Protein AF-A0A1Q6U0U3-F1 (afdb_monomer)

Secondary structure (DSSP, 8-state):
--EEETTT-HHHHHHHHHHHHHSS---SS---HHHH--EEETTS-EEEEPPPEEETTEEEEEEEEESSTTSS---BTTTEEEEEEEEE--SS--EEEETTEEEE---SSEEEETTTTS--TTSS----SSS-TTTTTHHHHHHHTTS---TTS--

Foldseek 3Di:
DDKDWCVRPVVQLVLVVVVVVPQPQDDPAPQDCPPFTWIQHPQQKIKGKGDWDDDPFFTKTKIKIFQCHSDDDGDQLPRIWMKMQTPHHGPDWDWDDDPLATETDGHDGDIGTRQYPHDLPPAQQDPDSVVNRRSSNSNVVCVVVVVDDDPNHPD

Radius of gyration: 15.33 Å; Cα contacts (8 Å, |Δi|>4): 326; chains: 1; bounding box: 37×33×36 Å

Mean predicted aligned error: 5.73 Å

Solvent-accessible surface area (backbone atoms only — not comparable to full-atom values): 8618 Å² total; per-residue (Å²): 136,66,61,51,48,26,85,83,31,69,70,56,32,52,50,52,51,50,48,57,74,69,42,83,66,75,64,87,38,84,76,42,53,94,81,56,27,41,32,43,37,77,90,46,27,34,37,38,45,44,75,73,47,76,54,100,63,34,31,35,31,27,37,38,36,26,70,59,32,92,54,79,88,74,42,70,40,79,31,35,35,37,30,35,40,31,72,37,37,36,96,58,86,49,81,45,80,53,73,61,28,36,41,25,66,51,72,53,60,46,79,41,38,8,29,32,76,56,88,56,95,74,39,27,70,63,88,53,66,88,73,37,76,36,27,35,26,19,32,27,47,31,56,75,54,72,72,44,91,56,90,73,45,82,118

Sequence (155 aa):
MKGISSTDDTVLHENCIDYINKTEFRTSSEVNVNRNGCFLLASGEIVMPNKVVSIDEYYLTSLMVDVNGFKKPNKQGKDIHSFFIVMRPASKSVFLVALDGQIKDFYKAGIFPSGYGLNLAKSCNSADPINGKNMVLCTAKLMQDGWEFKDDYPW

Structure (mmCIF, N/CA/C/O backbone):
data_AF-A0A1Q6U0U3-F1
#
_entry.id   AF-A0A1Q6U0U3-F1
#
loop_
_atom_site.group_PDB
_atom_site.id
_atom_site.type_symbol
_atom_site.label_atom_id
_atom_site.label_alt_id
_atom_site.label_comp_id
_atom_site.label_asym_id
_atom_site.label_entity_id
_atom_site.label_seq_id
_atom_site.pdbx_PDB_ins_code
_atom_site.Cartn_x
_atom_site.Cartn_y
_atom_site.Cartn_z
_atom_site.occupancy
_atom_site.B_iso_or_equiv
_atom_site.auth_seq_id
_atom_site.auth_comp_id
_atom_site.auth_asym_id
_atom_site.auth_atom_id
_atom_site.pdbx_PDB_model_num
ATOM 1 N N . MET A 1 1 ? -16.493 -3.447 -7.451 1.00 51.38 1 MET A N 1
ATOM 2 C CA . MET A 1 1 ? -16.215 -2.957 -6.084 1.00 51.38 1 MET A CA 1
ATOM 3 C C . MET A 1 1 ? -17.416 -2.145 -5.633 1.00 51.38 1 MET A C 1
ATOM 5 O O . MET A 1 1 ? -17.831 -1.279 -6.389 1.00 51.38 1 MET A O 1
ATOM 9 N N . LYS A 1 2 ? -18.015 -2.459 -4.479 1.00 76.50 2 LYS A N 1
ATOM 10 C CA . LYS A 1 2 ? -18.988 -1.569 -3.827 1.00 76.50 2 LYS A CA 1
ATOM 11 C C . LYS A 1 2 ? -18.217 -0.739 -2.799 1.00 76.50 2 LYS A C 1
ATOM 13 O O . LYS A 1 2 ? -17.486 -1.318 -1.998 1.00 76.50 2 LYS A O 1
ATOM 18 N N . GLY A 1 3 ? -18.349 0.576 -2.856 1.00 82.25 3 GLY A N 1
ATOM 19 C CA . GLY A 1 3 ? -17.680 1.514 -1.961 1.00 82.25 3 GLY A CA 1
ATOM 20 C C . GLY A 1 3 ? -18.194 2.930 -2.195 1.00 82.25 3 GLY A C 1
ATOM 21 O O . GLY A 1 3 ? -18.911 3.163 -3.169 1.00 82.25 3 GLY A O 1
ATOM 22 N N . ILE A 1 4 ? -17.845 3.842 -1.295 1.00 92.00 4 ILE A N 1
ATOM 23 C CA . ILE A 1 4 ? -18.202 5.265 -1.364 1.00 92.00 4 ILE A CA 1
ATOM 24 C C . ILE A 1 4 ? -16.909 6.055 -1.577 1.00 92.00 4 ILE A C 1
ATOM 26 O O . ILE A 1 4 ? -15.877 5.708 -0.997 1.00 92.00 4 ILE A O 1
ATOM 30 N N . SER A 1 5 ? -16.951 7.082 -2.427 1.00 93.06 5 SER A N 1
ATOM 31 C CA . SER A 1 5 ? -15.837 8.014 -2.614 1.00 93.06 5 SER A CA 1
ATOM 32 C C . SER A 1 5 ? -16.058 9.279 -1.796 1.00 93.06 5 SER A C 1
ATOM 34 O O . SER A 1 5 ? -17.163 9.813 -1.763 1.00 93.06 5 SER A O 1
ATOM 36 N N . SER A 1 6 ? -14.998 9.806 -1.186 1.00 92.69 6 SER A N 1
ATOM 37 C CA . SER A 1 6 ? -15.055 11.093 -0.486 1.00 92.69 6 SER A CA 1
ATOM 38 C C . SER A 1 6 ? -15.284 12.293 -1.403 1.00 92.69 6 SER A C 1
ATOM 40 O O . SER A 1 6 ? -15.450 13.401 -0.909 1.00 92.69 6 SER A O 1
ATOM 42 N N . THR A 1 7 ? -15.199 12.134 -2.727 1.00 89.62 7 THR A N 1
ATOM 43 C CA . THR A 1 7 ? -15.562 13.218 -3.657 1.00 89.62 7 THR A CA 1
ATOM 44 C C . THR A 1 7 ? -17.069 13.437 -3.709 1.00 89.62 7 THR A C 1
ATOM 46 O O . THR A 1 7 ? -17.507 14.537 -4.032 1.00 89.62 7 THR A O 1
ATOM 49 N N . ASP A 1 8 ? -17.838 12.403 -3.361 1.00 91.12 8 ASP A N 1
ATOM 50 C CA . ASP A 1 8 ? -19.295 12.372 -3.487 1.00 91.12 8 ASP A CA 1
ATOM 51 C C . ASP A 1 8 ? -19.993 12.365 -2.112 1.00 91.12 8 ASP A C 1
ATOM 53 O O . ASP A 1 8 ? -21.218 12.445 -2.041 1.00 91.12 8 ASP A O 1
ATOM 57 N N . ASP A 1 9 ? -19.226 12.271 -1.017 1.00 94.69 9 ASP A N 1
ATOM 58 C CA . ASP A 1 9 ? -19.724 12.179 0.358 1.00 94.69 9 ASP A CA 1
ATOM 59 C C . ASP A 1 9 ? -18.868 13.023 1.319 1.00 94.69 9 ASP A C 1
ATOM 61 O O . ASP A 1 9 ? -17.711 12.702 1.614 1.00 94.69 9 ASP A O 1
ATOM 65 N N . THR A 1 10 ? -19.456 14.111 1.824 1.00 93.88 10 THR A N 1
ATOM 66 C CA . THR A 1 10 ? -18.788 15.064 2.724 1.00 93.88 10 THR A CA 1
ATOM 67 C C . THR A 1 10 ? -18.432 14.451 4.078 1.00 93.88 10 THR A C 1
ATOM 69 O O . THR A 1 10 ? -17.391 14.780 4.641 1.00 93.88 10 THR A O 1
ATOM 72 N N . VAL A 1 11 ? -19.249 13.532 4.601 1.00 95.00 11 VAL A N 1
ATOM 73 C CA . VAL A 1 11 ? -18.983 12.891 5.899 1.00 95.00 11 VAL A CA 1
ATOM 74 C C . VAL A 1 11 ? -17.765 11.979 5.779 1.00 95.00 11 VAL A C 1
ATOM 76 O O . VAL A 1 11 ? -16.866 12.009 6.619 1.00 95.00 11 VAL A O 1
ATOM 79 N N . LEU A 1 12 ? -17.691 11.191 4.704 1.00 95.12 12 LEU A N 1
ATOM 80 C CA . LEU A 1 12 ? -16.516 10.376 4.415 1.00 95.12 12 LEU A CA 1
ATOM 81 C C . LEU A 1 12 ? -15.272 11.245 4.183 1.00 95.12 12 LEU A C 1
ATOM 83 O O . LEU A 1 12 ? -14.190 10.904 4.660 1.00 95.12 12 LEU A O 1
ATOM 87 N N . HIS A 1 13 ? -15.421 12.367 3.482 1.00 93.44 13 HIS A N 1
ATOM 88 C CA . HIS A 1 13 ? -14.340 13.322 3.259 1.00 93.44 13 HIS A CA 1
ATOM 89 C C . HIS A 1 13 ? -13.730 13.839 4.566 1.00 93.44 13 HIS A C 1
ATOM 91 O O . HIS A 1 13 ? -12.516 13.734 4.760 1.00 93.44 13 HIS A O 1
ATOM 97 N N . GLU A 1 14 ? -14.564 14.328 5.484 1.00 92.88 14 GLU A N 1
ATOM 98 C CA . GLU A 1 14 ? -14.132 14.808 6.799 1.00 92.88 14 GLU A C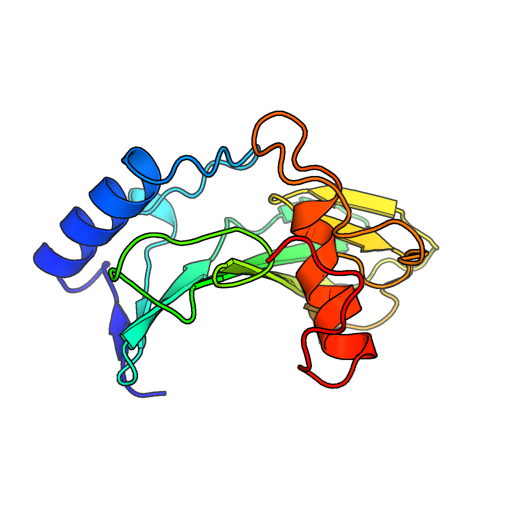A 1
ATOM 99 C C . GLU A 1 14 ? -13.464 13.695 7.614 1.00 92.88 14 GLU A C 1
ATOM 101 O O . GLU A 1 14 ? -12.380 13.899 8.164 1.00 92.88 14 GLU A O 1
ATOM 106 N N . ASN A 1 15 ? -14.044 12.491 7.614 1.00 92.62 15 ASN A N 1
ATOM 107 C CA . ASN A 1 15 ? -13.469 11.335 8.301 1.00 92.62 15 ASN A CA 1
ATOM 108 C C . ASN A 1 15 ? -12.085 10.958 7.754 1.00 92.62 15 ASN A C 1
ATOM 110 O O . ASN A 1 15 ? -11.195 10.604 8.524 1.00 92.62 15 ASN A O 1
ATOM 114 N N . CYS A 1 16 ? -11.868 11.043 6.440 1.00 91.31 16 CYS A N 1
ATOM 115 C CA . CYS A 1 16 ? -10.564 10.762 5.842 1.00 91.31 16 CYS A CA 1
ATOM 116 C C . CYS A 1 16 ? -9.518 11.840 6.146 1.00 91.31 16 CYS A C 1
ATOM 118 O O . CYS A 1 16 ? -8.356 11.504 6.374 1.00 91.31 16 CYS A O 1
ATOM 120 N N . ILE A 1 17 ? -9.911 13.116 6.191 1.00 89.25 17 ILE A N 1
ATOM 121 C CA . ILE A 1 17 ? -9.023 14.196 6.645 1.00 89.25 17 ILE A CA 1
ATOM 122 C C . ILE A 1 17 ? -8.619 13.961 8.103 1.00 89.25 17 ILE A C 1
ATOM 124 O O . ILE A 1 17 ? -7.434 14.003 8.436 1.00 89.25 17 ILE A O 1
ATOM 128 N N . ASP A 1 18 ? -9.597 13.683 8.964 1.00 89.06 18 ASP A N 1
ATOM 129 C CA . ASP A 1 18 ? -9.364 13.418 10.380 1.00 89.06 18 ASP A CA 1
ATOM 130 C C . ASP A 1 18 ? -8.462 12.199 10.584 1.00 89.06 18 ASP A C 1
ATOM 132 O O . ASP A 1 18 ? -7.513 12.238 11.368 1.00 89.06 18 ASP A O 1
ATOM 136 N N . TYR A 1 19 ? -8.710 11.140 9.814 1.00 87.56 19 TYR A N 1
ATOM 137 C CA . TYR A 1 19 ? -7.904 9.933 9.819 1.00 87.56 19 TYR A CA 1
ATOM 138 C C . TYR A 1 19 ? -6.427 10.234 9.558 1.00 87.56 19 TYR A C 1
ATOM 140 O O . TYR A 1 19 ? -5.603 9.821 10.369 1.00 87.56 19 TYR A O 1
ATOM 148 N N . ILE A 1 20 ? -6.098 10.968 8.487 1.00 81.75 20 ILE A N 1
ATOM 149 C CA . ILE A 1 20 ? -4.704 11.289 8.128 1.00 81.75 20 ILE A CA 1
ATOM 150 C C . ILE A 1 20 ? -4.050 12.153 9.207 1.00 81.75 20 ILE A C 1
ATOM 152 O O . ILE A 1 20 ? -2.908 11.907 9.587 1.00 81.75 20 ILE A O 1
ATOM 156 N N . ASN A 1 21 ? -4.783 13.135 9.734 1.00 79.75 21 ASN A N 1
ATOM 157 C CA . ASN A 1 21 ? -4.265 14.052 10.749 1.00 79.75 21 ASN A CA 1
ATOM 158 C C . ASN A 1 21 ? -4.025 13.372 12.105 1.00 79.75 21 ASN A C 1
ATOM 160 O O . ASN A 1 21 ? -3.126 13.775 12.842 1.00 79.75 21 ASN A O 1
ATOM 164 N N . LYS A 1 22 ? -4.844 12.373 12.457 1.00 74.50 22 LYS A N 1
ATOM 165 C CA . LYS A 1 22 ? -4.77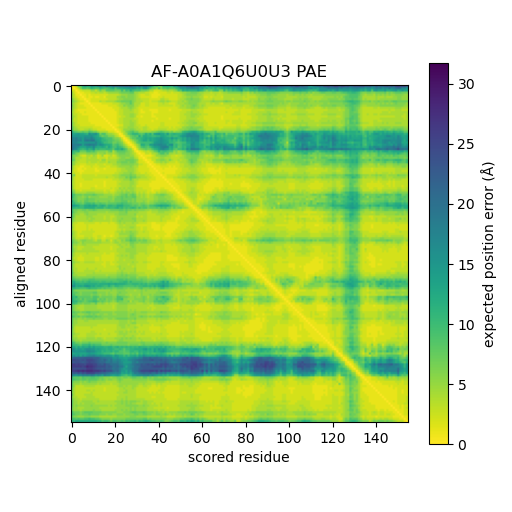5 11.668 13.747 1.00 74.50 22 LYS A CA 1
ATOM 166 C C . LYS A 1 22 ? -3.959 10.388 13.707 1.00 74.50 22 LYS A C 1
ATOM 168 O O . LYS A 1 22 ? -3.602 9.871 14.764 1.00 74.50 22 LYS A O 1
ATOM 173 N N . THR A 1 23 ? -3.689 9.823 12.534 1.00 65.81 23 THR A N 1
ATOM 174 C CA . THR A 1 23 ? -2.728 8.729 12.453 1.00 65.81 23 THR A CA 1
ATOM 175 C C . THR A 1 23 ? -1.340 9.245 12.813 1.00 65.81 23 THR A C 1
ATOM 177 O O . THR A 1 23 ? -0.854 10.194 12.214 1.00 65.81 23 THR A O 1
ATOM 180 N N . GLU A 1 24 ? -0.644 8.551 13.718 1.00 58.62 24 GLU A N 1
ATOM 181 C CA . GLU A 1 24 ? 0.802 8.738 13.961 1.00 58.62 24 GLU A CA 1
ATOM 182 C C . GLU A 1 24 ? 1.663 8.422 12.718 1.00 58.62 24 GLU A C 1
ATOM 184 O O . GLU A 1 24 ? 2.886 8.552 12.719 1.00 58.62 24 GLU A O 1
ATOM 189 N N . PHE A 1 25 ? 1.006 7.997 11.641 1.00 60.56 25 PHE A N 1
ATOM 190 C CA . PHE A 1 25 ? 1.549 7.734 10.331 1.00 60.56 25 PHE A CA 1
ATOM 191 C C . PHE A 1 25 ? 2.029 9.034 9.674 1.00 60.56 25 PHE A C 1
ATOM 193 O O . PHE A 1 25 ? 1.255 9.785 9.084 1.00 60.56 25 PHE A O 1
ATOM 200 N N . ARG A 1 26 ? 3.335 9.304 9.762 1.00 57.09 26 ARG A N 1
ATOM 201 C CA . ARG A 1 26 ? 3.967 10.368 8.978 1.00 57.09 26 ARG A CA 1
ATOM 202 C C . ARG A 1 26 ? 4.272 9.853 7.583 1.00 57.09 26 ARG A C 1
ATOM 204 O O . ARG A 1 26 ? 5.275 9.172 7.373 1.00 57.09 26 ARG A O 1
ATOM 211 N N . THR A 1 27 ? 3.436 10.221 6.623 1.00 62.31 27 THR A N 1
ATOM 212 C CA . THR A 1 27 ? 3.832 10.147 5.223 1.00 62.31 27 THR A CA 1
ATOM 213 C C . THR A 1 27 ? 4.838 11.239 4.885 1.00 62.31 27 THR A C 1
ATOM 215 O O . THR A 1 27 ? 4.693 12.402 5.250 1.00 62.31 27 THR A O 1
ATOM 218 N N . SER A 1 28 ? 5.878 10.853 4.159 1.00 54.75 28 SER A N 1
ATOM 219 C CA . SER A 1 28 ? 6.739 11.738 3.379 1.00 54.75 28 SER A CA 1
ATOM 220 C C . SER A 1 28 ? 6.057 12.269 2.116 1.00 54.75 28 SER A C 1
ATOM 222 O O . SER A 1 28 ? 6.437 13.337 1.639 1.00 54.75 28 SER A O 1
ATOM 224 N N . SER A 1 29 ? 5.064 11.557 1.564 1.00 60.06 29 SER A N 1
ATOM 225 C CA . SER A 1 29 ? 4.237 12.070 0.472 1.00 60.06 29 SER A CA 1
ATOM 226 C C . SER A 1 29 ? 2.938 12.669 1.008 1.00 60.06 29 SER A C 1
ATOM 228 O O . SER A 1 29 ? 2.305 12.122 1.907 1.00 60.06 29 SER A O 1
ATOM 230 N N . GLU A 1 30 ? 2.550 13.842 0.510 1.00 59.06 30 GLU A N 1
ATOM 231 C CA . GLU A 1 30 ? 1.301 14.489 0.917 1.00 59.06 30 GLU A CA 1
ATOM 232 C C . GLU A 1 30 ? 0.104 13.673 0.405 1.00 59.06 30 GLU A C 1
ATOM 234 O O . GLU A 1 30 ? -0.413 13.926 -0.689 1.00 59.06 30 GLU A O 1
ATOM 239 N N . VAL A 1 31 ? -0.359 12.696 1.191 1.00 70.62 31 VAL A N 1
ATOM 240 C CA . VAL A 1 31 ? -1.690 12.123 0.990 1.00 70.62 31 VAL A CA 1
ATOM 241 C C . VAL A 1 31 ? -2.672 13.271 1.181 1.00 70.62 31 VAL A C 1
ATOM 243 O O . VAL A 1 31 ? -2.825 13.818 2.271 1.00 70.62 31 VAL A O 1
ATOM 246 N N . ASN A 1 32 ? -3.294 13.689 0.085 1.00 76.06 32 ASN A N 1
ATOM 247 C CA . ASN A 1 32 ? -4.123 14.879 0.048 1.00 76.06 32 ASN A CA 1
ATOM 248 C C . ASN A 1 32 ? -5.539 14.486 -0.368 1.00 76.06 32 ASN A C 1
ATOM 250 O O . ASN A 1 32 ? -5.827 14.370 -1.559 1.00 76.06 32 ASN A O 1
ATOM 254 N N . VAL A 1 33 ? -6.421 14.293 0.616 1.00 81.00 33 VAL A N 1
ATOM 255 C CA . VAL A 1 33 ? -7.831 13.910 0.393 1.00 81.00 33 VAL A CA 1
ATOM 256 C C . VAL A 1 33 ? -8.545 14.934 -0.487 1.00 81.00 33 VAL A C 1
ATOM 258 O O . VAL A 1 33 ? -9.330 14.551 -1.346 1.00 81.00 33 VAL A O 1
ATOM 261 N N . ASN A 1 34 ? -8.214 16.223 -0.355 1.00 82.31 34 ASN A N 1
ATOM 262 C CA . ASN A 1 34 ? -8.818 17.281 -1.171 1.00 82.31 34 ASN A CA 1
ATOM 263 C C . ASN A 1 34 ? -8.500 17.137 -2.663 1.00 82.31 34 ASN A C 1
ATOM 265 O O . ASN A 1 34 ? -9.289 17.566 -3.498 1.00 82.31 34 ASN A O 1
ATOM 269 N N . ARG A 1 35 ? -7.342 16.564 -3.012 1.00 82.00 35 ARG A N 1
ATOM 270 C CA . ARG A 1 35 ? -6.926 16.372 -4.411 1.00 82.00 35 ARG A CA 1
ATOM 271 C C . ARG A 1 35 ? -7.192 14.970 -4.940 1.00 82.00 35 ARG A C 1
ATOM 273 O O . ARG A 1 35 ? -7.554 14.835 -6.103 1.00 82.00 35 ARG A O 1
ATOM 280 N N . ASN A 1 36 ? -6.969 13.949 -4.119 1.00 84.56 36 ASN A N 1
ATOM 281 C CA . ASN A 1 36 ? -6.940 12.553 -4.560 1.00 84.56 36 ASN A CA 1
ATOM 282 C C . ASN A 1 36 ? -8.163 11.755 -4.084 1.00 84.56 36 ASN A C 1
ATOM 284 O O . ASN A 1 36 ? -8.411 10.662 -4.589 1.00 84.56 36 ASN A O 1
ATOM 288 N N . GLY A 1 37 ? -8.913 12.292 -3.119 1.00 89.12 37 GLY A N 1
ATOM 289 C CA . GLY A 1 37 ? -9.978 11.583 -2.426 1.00 89.12 37 GLY A CA 1
ATOM 290 C C . GLY A 1 37 ? -9.480 10.416 -1.567 1.00 89.12 37 GLY A C 1
ATOM 291 O O . GLY A 1 37 ? -8.289 10.118 -1.475 1.00 89.12 37 GLY A O 1
ATOM 292 N N . CYS A 1 38 ? -10.431 9.747 -0.933 1.00 92.38 38 CYS A N 1
ATOM 293 C CA . CYS A 1 38 ? -10.298 8.434 -0.325 1.00 92.38 38 CYS A CA 1
ATOM 294 C C . CYS A 1 38 ? -11.540 7.608 -0.681 1.00 92.38 38 CYS A C 1
ATOM 296 O O . CYS A 1 38 ? -12.582 8.150 -1.068 1.00 92.38 38 CYS A O 1
ATOM 298 N N . PHE A 1 39 ? -11.445 6.295 -0.520 1.00 94.75 39 PHE A N 1
ATOM 299 C CA . PHE A 1 39 ? -12.563 5.385 -0.717 1.00 94.75 39 PHE A CA 1
ATOM 300 C C . PHE A 1 39 ? -12.762 4.541 0.531 1.00 94.75 39 PHE A C 1
ATOM 302 O O . PHE A 1 39 ? -11.797 4.004 1.070 1.00 94.75 39 PHE A O 1
ATOM 309 N N . LEU A 1 40 ? -14.015 4.390 0.952 1.00 95.44 40 LEU A N 1
ATOM 310 C CA . LEU A 1 40 ? -14.410 3.397 1.944 1.00 95.44 40 LEU A CA 1
ATOM 311 C C . LEU A 1 40 ? -15.019 2.207 1.210 1.00 95.44 40 LEU A C 1
ATOM 313 O O . LEU A 1 40 ? -16.029 2.343 0.511 1.00 95.44 40 LEU A O 1
ATOM 317 N N . LEU A 1 41 ? -14.395 1.042 1.345 1.00 95.06 41 LEU A N 1
ATOM 318 C CA . LEU A 1 41 ? -14.913 -0.197 0.781 1.00 95.06 41 LEU A CA 1
ATOM 319 C C . LEU A 1 41 ? -16.043 -0.746 1.655 1.00 95.06 41 LEU A C 1
ATOM 321 O O . LEU A 1 41 ? -16.107 -0.494 2.855 1.00 95.06 41 LEU A O 1
ATOM 325 N N . ALA A 1 42 ? -16.949 -1.521 1.053 1.00 92.94 42 ALA A N 1
ATOM 326 C CA . ALA A 1 42 ? -18.112 -2.066 1.759 1.00 92.94 42 ALA A CA 1
ATOM 327 C C . ALA A 1 42 ? -17.756 -2.962 2.966 1.00 92.94 42 ALA A C 1
ATOM 329 O O . ALA A 1 42 ? -18.571 -3.105 3.873 1.00 92.94 42 ALA A O 1
ATOM 330 N N . SER A 1 43 ? -16.563 -3.559 2.975 1.00 92.44 43 SER A N 1
ATOM 331 C CA . SER A 1 43 ? -16.025 -4.367 4.077 1.00 92.44 43 SER A CA 1
ATOM 332 C C . SER A 1 43 ? -15.362 -3.534 5.187 1.00 92.44 43 SER A C 1
ATOM 334 O O . SER A 1 43 ? -15.069 -4.068 6.255 1.00 92.44 43 SER A O 1
ATOM 336 N N . GLY A 1 44 ? -15.238 -2.216 4.998 1.00 93.56 44 GLY A N 1
ATOM 337 C CA . GLY A 1 44 ? -14.767 -1.263 6.003 1.00 93.56 44 GLY A CA 1
ATOM 338 C C . GLY A 1 44 ? -13.327 -0.788 5.815 1.00 93.56 44 GLY A C 1
ATOM 339 O O . GLY A 1 44 ? -12.883 0.061 6.582 1.00 93.56 44 GLY A O 1
ATOM 340 N N . GLU A 1 45 ? -12.612 -1.288 4.809 1.00 95.12 45 GLU A N 1
ATOM 341 C CA . GLU A 1 45 ? -11.251 -0.865 4.489 1.00 95.12 45 GLU A CA 1
ATOM 342 C C . GLU A 1 45 ? -11.236 0.532 3.875 1.00 95.12 45 GLU A C 1
ATOM 344 O O . GLU A 1 45 ? -12.125 0.910 3.103 1.00 95.12 45 GLU A O 1
ATOM 349 N N . ILE A 1 46 ? -10.177 1.282 4.168 1.00 94.12 46 ILE A N 1
ATOM 350 C CA . ILE A 1 46 ? -9.952 2.599 3.578 1.00 94.12 46 ILE A CA 1
ATOM 351 C C . ILE A 1 46 ? -8.872 2.483 2.515 1.00 94.12 46 ILE A C 1
ATOM 353 O O . ILE A 1 46 ? -7.799 1.934 2.754 1.00 94.12 46 ILE A O 1
ATOM 357 N N . VAL A 1 47 ? -9.141 3.046 1.343 1.00 93.62 47 VAL A N 1
ATOM 358 C CA . VAL A 1 47 ? -8.200 3.110 0.230 1.00 93.62 47 VAL A CA 1
ATOM 359 C C . VAL A 1 47 ? -7.868 4.567 -0.062 1.00 93.62 47 VAL A C 1
ATOM 361 O O . VAL A 1 47 ? -8.755 5.380 -0.325 1.00 93.62 47 VAL A O 1
ATOM 364 N N . MET A 1 48 ? -6.580 4.897 -0.035 1.00 90.69 48 MET A N 1
ATOM 365 C CA . MET A 1 48 ? -6.063 6.245 -0.258 1.00 90.69 48 MET A CA 1
ATOM 366 C C . MET A 1 48 ? -5.080 6.231 -1.430 1.00 90.69 48 MET A C 1
ATOM 368 O O . MET A 1 48 ? -3.935 5.793 -1.275 1.00 90.69 48 MET A O 1
ATOM 372 N N . PRO A 1 49 ? -5.504 6.666 -2.626 1.00 89.25 49 PRO A N 1
ATOM 373 C CA . PRO A 1 49 ? -4.589 6.836 -3.740 1.00 89.25 49 PRO A CA 1
ATOM 374 C C . PRO A 1 49 ? -3.712 8.074 -3.540 1.00 89.25 49 PRO A C 1
ATOM 376 O O . PRO A 1 49 ? -4.139 9.113 -3.031 1.00 89.25 49 PRO A O 1
ATOM 379 N N . ASN A 1 50 ? -2.479 7.981 -4.019 1.00 85.31 50 ASN A N 1
ATOM 380 C CA . ASN A 1 50 ? -1.580 9.116 -4.115 1.00 85.31 50 ASN A CA 1
ATOM 381 C C . ASN A 1 50 ? -1.628 9.775 -5.492 1.00 85.31 50 ASN A C 1
ATOM 383 O O . ASN A 1 50 ? -2.179 9.252 -6.467 1.00 85.31 50 ASN A O 1
ATOM 387 N N . LYS A 1 51 ? -1.017 10.961 -5.570 1.00 82.81 51 LYS A N 1
ATOM 388 C CA . LYS A 1 51 ? -0.843 11.657 -6.839 1.00 82.81 51 LYS A CA 1
ATOM 389 C C . LYS A 1 51 ? 0.077 10.841 -7.744 1.00 82.81 51 LYS A C 1
ATOM 391 O O . LYS A 1 51 ? 1.112 10.330 -7.323 1.00 82.81 51 LYS A O 1
ATOM 396 N N . VAL A 1 52 ? -0.284 10.798 -9.019 1.00 85.19 52 VAL A N 1
ATOM 397 C CA . VAL A 1 52 ? 0.532 10.169 -10.048 1.00 85.19 52 VAL A CA 1
ATOM 398 C C . VAL A 1 52 ? 1.856 10.917 -10.238 1.00 85.19 52 VAL A C 1
ATOM 400 O O . VAL A 1 52 ? 1.885 12.146 -10.350 1.00 85.19 52 VAL A O 1
ATOM 403 N N . VAL A 1 53 ? 2.946 10.159 -10.326 1.00 83.50 53 VAL A N 1
ATOM 404 C CA . VAL A 1 53 ? 4.289 10.630 -10.668 1.00 83.50 53 VAL A CA 1
ATOM 405 C C . VAL A 1 53 ? 4.609 10.187 -12.092 1.00 83.50 53 VAL A C 1
ATOM 407 O O . VAL A 1 53 ? 4.544 9.002 -12.425 1.00 83.50 53 VAL A O 1
ATOM 410 N N . SER A 1 54 ? 4.962 11.155 -12.935 1.00 87.44 54 SER A N 1
ATOM 411 C CA . SER A 1 54 ? 5.395 10.934 -14.313 1.00 87.44 54 SER A CA 1
ATOM 412 C C . SER A 1 54 ? 6.772 11.546 -14.498 1.00 87.44 54 SER A C 1
ATOM 414 O O . SER A 1 54 ? 6.919 12.759 -14.367 1.00 87.44 54 SER A O 1
ATOM 416 N N . ILE A 1 55 ? 7.754 10.715 -14.826 1.00 80.25 55 ILE A N 1
ATOM 417 C CA . ILE A 1 55 ? 9.050 11.157 -15.341 1.00 80.25 55 ILE A CA 1
ATOM 418 C C . ILE A 1 55 ? 9.343 10.407 -16.643 1.00 80.25 55 ILE A C 1
ATOM 420 O O . ILE A 1 55 ? 8.683 9.412 -16.940 1.00 80.25 55 ILE A O 1
ATOM 424 N N . ASP A 1 56 ? 10.334 10.848 -17.414 1.00 82.69 56 ASP A N 1
ATOM 425 C 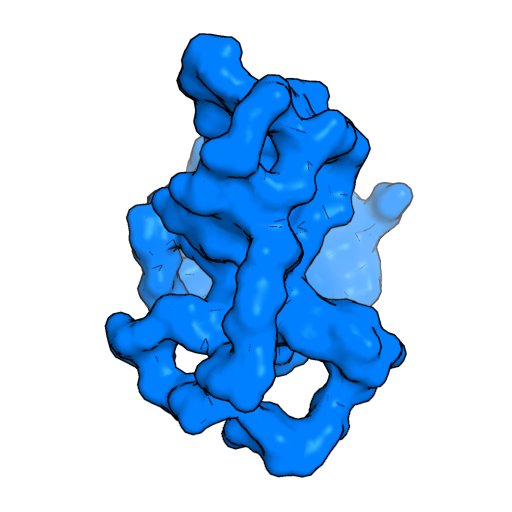CA . ASP A 1 56 ? 10.630 10.253 -18.727 1.00 82.69 56 ASP A CA 1
ATOM 426 C C . ASP A 1 56 ? 10.841 8.727 -18.666 1.00 82.69 56 ASP A C 1
ATOM 428 O O . ASP A 1 56 ? 10.417 8.002 -19.568 1.00 82.69 56 ASP A O 1
ATOM 432 N N . GLU A 1 57 ? 11.422 8.222 -17.571 1.00 84.00 57 GLU A N 1
ATOM 433 C CA . GLU A 1 57 ? 11.734 6.799 -17.390 1.00 84.00 57 GLU A CA 1
ATOM 434 C C . GLU A 1 57 ? 10.572 5.934 -16.869 1.00 84.00 57 GLU A C 1
ATOM 436 O O . GLU A 1 57 ? 10.581 4.726 -17.102 1.00 84.00 57 GLU A O 1
ATOM 441 N N . TYR A 1 58 ? 9.584 6.496 -16.160 1.00 87.38 58 TYR A N 1
ATOM 442 C CA . TYR A 1 58 ? 8.490 5.718 -15.564 1.00 87.38 58 TYR A CA 1
ATOM 443 C C . TYR A 1 58 ? 7.237 6.549 -15.262 1.00 87.38 58 TYR A C 1
ATOM 445 O O . TYR A 1 58 ? 7.276 7.760 -15.050 1.00 87.38 58 TYR A O 1
ATOM 453 N N . TYR A 1 59 ? 6.102 5.854 -15.183 1.00 92.50 59 TYR A N 1
ATOM 454 C CA . TYR A 1 59 ? 4.795 6.421 -14.856 1.00 92.50 59 TYR A CA 1
ATOM 455 C C . TYR A 1 59 ? 4.131 5.537 -13.805 1.00 92.50 59 TYR A C 1
ATOM 457 O O . TYR A 1 59 ? 3.808 4.377 -14.086 1.00 92.50 59 TYR A O 1
ATOM 465 N N . LEU A 1 60 ? 3.979 6.054 -12.586 1.00 91.25 60 LEU A N 1
ATOM 466 C CA . LEU A 1 60 ? 3.468 5.285 -11.454 1.00 91.25 60 LEU A CA 1
ATOM 467 C C . LEU A 1 60 ? 2.645 6.139 -10.489 1.00 91.25 60 LEU A C 1
ATOM 469 O O . LEU A 1 60 ? 2.775 7.358 -10.438 1.00 91.25 60 LEU A O 1
ATOM 473 N N . THR A 1 61 ? 1.809 5.483 -9.697 1.00 90.69 61 THR A N 1
ATOM 474 C CA . THR A 1 61 ? 1.199 6.054 -8.490 1.00 90.69 61 THR A CA 1
ATOM 475 C C . THR A 1 61 ? 1.356 5.072 -7.328 1.00 90.69 61 THR A C 1
ATOM 477 O O . THR A 1 61 ? 1.863 3.966 -7.529 1.00 90.69 61 THR A O 1
ATOM 480 N N . SER A 1 62 ? 0.941 5.451 -6.122 1.00 88.88 62 SER A N 1
ATOM 481 C CA . SER A 1 62 ? 0.815 4.527 -5.001 1.00 88.88 62 SER A CA 1
ATOM 482 C C . SER A 1 62 ? -0.606 4.492 -4.457 1.00 88.88 62 SER A C 1
ATOM 484 O O . SER A 1 62 ? -1.408 5.405 -4.662 1.00 88.88 62 SER A O 1
ATOM 486 N N . LEU A 1 63 ? -0.913 3.382 -3.806 1.00 90.00 63 LEU A N 1
ATOM 487 C CA . LEU A 1 63 ? -2.167 3.089 -3.152 1.00 90.00 63 LEU A CA 1
ATOM 488 C C . LEU A 1 63 ? -1.845 2.672 -1.727 1.00 90.00 63 LEU A C 1
ATOM 490 O O . LEU A 1 63 ? -1.113 1.704 -1.521 1.00 90.00 63 LEU A O 1
ATOM 494 N N . MET A 1 64 ? -2.403 3.377 -0.760 1.00 90.25 64 MET A N 1
ATOM 495 C CA . MET A 1 64 ? -2.420 2.920 0.617 1.00 90.25 64 MET A CA 1
ATOM 496 C C . MET A 1 64 ? -3.768 2.276 0.905 1.00 90.25 64 MET A C 1
ATOM 498 O O . MET A 1 64 ? -4.809 2.788 0.497 1.00 90.25 64 MET A O 1
ATOM 502 N N . VAL A 1 65 ? -3.736 1.142 1.588 1.00 92.56 65 VAL A N 1
ATOM 503 C CA . VAL A 1 65 ? -4.910 0.374 1.981 1.00 92.56 65 VAL A CA 1
ATOM 504 C C . VAL A 1 65 ? -4.804 0.105 3.471 1.00 92.56 65 VAL A C 1
ATOM 506 O O . VAL A 1 65 ? -3.846 -0.526 3.904 1.00 92.56 65 VAL A O 1
ATOM 509 N N . ASP A 1 66 ? -5.772 0.582 4.243 1.00 93.19 66 ASP A N 1
ATOM 510 C CA . ASP A 1 66 ? -5.939 0.198 5.640 1.00 93.19 66 ASP A CA 1
ATOM 511 C C . ASP A 1 66 ? -7.056 -0.842 5.748 1.00 93.19 66 ASP A C 1
ATOM 513 O O . ASP A 1 66 ? -8.220 -0.529 5.484 1.00 93.19 66 ASP A O 1
ATOM 517 N N . VAL A 1 67 ? -6.700 -2.068 6.137 1.00 94.75 67 VAL A N 1
ATOM 518 C CA . VAL A 1 67 ? -7.650 -3.185 6.261 1.00 94.75 67 VAL A CA 1
ATOM 519 C C . VAL A 1 67 ? -8.481 -3.152 7.549 1.00 94.75 67 VAL A C 1
ATOM 521 O O . VAL A 1 67 ? -9.504 -3.824 7.642 1.00 94.75 67 VAL A O 1
ATOM 524 N N . ASN A 1 68 ? -8.075 -2.360 8.540 1.00 93.31 68 ASN A N 1
ATOM 525 C CA . ASN A 1 68 ? -8.808 -2.133 9.786 1.00 93.31 68 ASN A CA 1
ATOM 526 C C . ASN A 1 68 ? -9.709 -0.879 9.708 1.00 93.31 68 ASN A C 1
ATOM 528 O O . ASN A 1 68 ? -10.626 -0.691 10.518 1.00 93.31 68 ASN A O 1
ATOM 532 N N . GLY A 1 69 ? -9.497 -0.035 8.696 1.00 92.12 69 GLY A N 1
ATOM 533 C CA . GLY A 1 69 ? -10.333 1.119 8.387 1.00 92.12 69 GLY A CA 1
ATOM 534 C C . GLY A 1 69 ? -10.270 2.199 9.466 1.00 92.12 69 GLY A C 1
ATOM 535 O O . GLY A 1 69 ? -9.206 2.531 9.980 1.00 92.12 69 GLY A O 1
ATOM 536 N N . PHE A 1 70 ? -11.416 2.778 9.842 1.00 90.31 70 PHE A N 1
ATOM 537 C CA . PHE A 1 70 ? -11.462 3.818 10.886 1.00 90.31 70 PHE A CA 1
ATOM 538 C C . PHE A 1 70 ? -11.317 3.269 12.317 1.00 90.31 70 PHE A C 1
ATOM 540 O O . PHE A 1 70 ? -11.238 4.055 13.265 1.00 90.31 70 PHE A O 1
ATOM 547 N N . LYS A 1 71 ? -11.280 1.943 12.504 1.00 89.94 71 LYS A N 1
ATOM 548 C CA . LYS A 1 71 ? -11.051 1.336 13.823 1.00 89.94 71 LYS A CA 1
ATOM 549 C C . LYS A 1 71 ? -9.605 1.606 14.234 1.00 89.94 71 LYS A C 1
ATOM 551 O O . LYS A 1 71 ? -8.716 1.556 13.406 1.00 89.94 71 LYS A O 1
ATOM 556 N N . LYS A 1 72 ? -9.359 1.939 15.501 1.00 83.94 72 LYS A N 1
ATOM 557 C CA . LYS A 1 72 ? -8.015 2.234 16.030 1.00 83.94 72 LYS A CA 1
ATOM 558 C C . LYS A 1 72 ? -7.596 1.165 17.051 1.00 83.94 72 LYS A C 1
ATOM 560 O O . LYS A 1 72 ? -8.479 0.579 17.678 1.00 83.94 72 LYS A O 1
ATOM 565 N N . PRO A 1 73 ? -6.285 0.948 17.279 1.00 85.50 73 PRO A N 1
ATOM 566 C CA . PRO A 1 73 ? -5.145 1.572 16.594 1.00 85.50 73 PRO A CA 1
ATOM 567 C C . PRO A 1 73 ? -4.880 0.956 15.210 1.00 85.50 73 PRO A C 1
ATOM 569 O O . PRO A 1 73 ? -5.103 -0.234 15.035 1.00 85.50 73 PRO A O 1
ATOM 572 N N . ASN A 1 74 ? -4.350 1.755 14.276 1.00 85.31 74 ASN A N 1
ATOM 573 C CA . ASN A 1 74 ? -3.858 1.276 12.976 1.00 85.31 74 ASN A CA 1
ATOM 574 C C . ASN A 1 74 ? -2.349 1.413 12.911 1.00 85.31 74 ASN A C 1
ATOM 576 O O . ASN A 1 74 ? -1.812 2.487 13.194 1.00 85.31 74 ASN A O 1
ATOM 580 N N . LYS A 1 75 ? -1.672 0.332 12.531 1.00 83.88 75 LYS A N 1
ATOM 581 C CA . LYS A 1 75 ? -0.217 0.258 12.459 1.00 83.88 75 LYS A CA 1
ATOM 582 C C . LYS A 1 75 ? 0.240 -0.031 11.037 1.00 83.88 75 LYS A C 1
ATOM 584 O O . LYS A 1 75 ? -0.291 -0.899 10.345 1.00 83.88 75 LYS A O 1
ATOM 589 N N . GLN A 1 76 ? 1.289 0.668 10.617 1.00 83.69 76 GLN A N 1
ATOM 590 C CA . GLN A 1 76 ? 1.945 0.399 9.346 1.00 83.69 76 GLN A CA 1
ATOM 591 C C . GLN A 1 76 ? 2.494 -1.025 9.293 1.00 83.69 76 GLN A C 1
ATOM 593 O O . GLN A 1 76 ? 3.089 -1.498 10.256 1.00 83.69 76 GLN A O 1
ATOM 598 N N . GLY A 1 77 ? 2.293 -1.705 8.168 1.00 83.69 77 GLY A N 1
ATOM 599 C CA . GLY A 1 77 ? 2.753 -3.074 7.962 1.00 83.69 77 GLY A CA 1
ATOM 600 C C . GLY A 1 77 ? 1.865 -4.153 8.583 1.00 83.69 77 GLY A C 1
ATOM 601 O O . GLY A 1 77 ? 1.944 -5.287 8.117 1.00 83.69 77 GLY A O 1
ATOM 602 N N . LYS A 1 78 ? 1.013 -3.801 9.556 1.00 88.19 78 LYS A N 1
ATOM 603 C CA . LYS A 1 78 ? -0.006 -4.681 10.146 1.00 88.19 78 LYS A CA 1
ATOM 604 C C . LYS A 1 78 ? -1.385 -4.448 9.536 1.00 88.19 78 LYS A C 1
ATOM 606 O O . LYS A 1 78 ? -1.985 -5.378 9.021 1.00 88.19 78 LYS A O 1
ATOM 611 N N . ASP A 1 79 ? -1.856 -3.206 9.626 1.00 90.81 79 ASP A N 1
ATOM 612 C CA . ASP A 1 79 ? -3.188 -2.785 9.184 1.00 90.81 79 ASP A CA 1
ATOM 613 C C . ASP A 1 79 ? -3.084 -1.939 7.907 1.00 90.81 79 ASP A C 1
ATOM 615 O O . ASP A 1 79 ? -3.899 -2.058 6.996 1.00 90.81 79 ASP A O 1
ATOM 619 N N . ILE A 1 80 ? -2.045 -1.098 7.823 1.00 89.50 80 ILE A N 1
ATOM 620 C CA . ILE A 1 80 ? -1.814 -0.183 6.701 1.00 89.50 80 ILE A CA 1
ATOM 621 C C . ILE A 1 80 ? -0.760 -0.770 5.759 1.00 89.50 80 ILE A C 1
ATOM 623 O O . ILE A 1 80 ? 0.409 -0.937 6.130 1.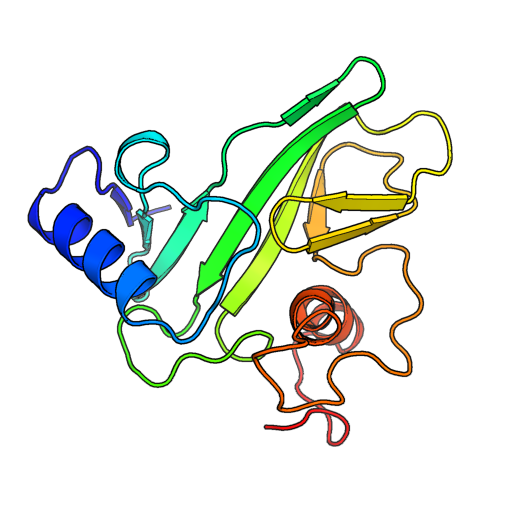00 89.50 80 ILE A O 1
ATOM 627 N N . HIS A 1 81 ? -1.162 -1.005 4.516 1.00 91.06 81 HIS A N 1
ATOM 628 C CA . HIS A 1 81 ? -0.355 -1.579 3.448 1.00 91.06 81 HIS A CA 1
ATOM 629 C C . HIS A 1 81 ? -0.224 -0.616 2.270 1.00 91.06 81 HIS A C 1
ATOM 631 O O . HIS A 1 81 ? -1.189 0.033 1.874 1.00 91.06 81 HIS A O 1
ATOM 637 N N . SER A 1 82 ? 0.967 -0.553 1.676 1.00 90.38 82 SER A N 1
ATOM 638 C CA . SER A 1 82 ? 1.267 0.355 0.564 1.00 90.38 82 SER A CA 1
ATOM 639 C C . SER A 1 82 ? 1.656 -0.422 -0.685 1.00 90.38 82 SER A C 1
ATOM 641 O O . SER A 1 82 ? 2.503 -1.318 -0.638 1.00 90.38 82 SER A O 1
ATOM 643 N N . PHE A 1 83 ? 1.093 -0.020 -1.819 1.00 93.56 83 PHE A N 1
ATOM 644 C CA . PHE A 1 83 ? 1.343 -0.599 -3.132 1.00 93.56 83 PHE A CA 1
ATOM 645 C C . PHE A 1 83 ? 1.711 0.488 -4.133 1.00 93.56 83 PHE A C 1
ATOM 647 O O . PHE A 1 83 ? 1.189 1.593 -4.080 1.00 93.56 83 PHE A O 1
ATOM 654 N N . PHE A 1 84 ? 2.561 0.157 -5.091 1.00 93.56 84 PHE A N 1
ATOM 655 C CA . PHE A 1 84 ? 2.775 0.925 -6.304 1.00 93.56 84 PHE A CA 1
ATOM 656 C C . PHE A 1 84 ? 1.875 0.394 -7.412 1.00 93.56 84 PHE A C 1
ATOM 658 O O . PHE A 1 84 ? 1.788 -0.814 -7.617 1.00 93.56 84 PHE A O 1
ATOM 665 N N . ILE A 1 85 ? 1.264 1.295 -8.171 1.00 94.44 85 ILE A N 1
ATOM 666 C CA . ILE A 1 85 ? 0.629 0.989 -9.451 1.00 94.44 85 ILE A CA 1
ATOM 667 C C . ILE A 1 85 ? 1.567 1.513 -10.534 1.00 94.44 85 ILE A C 1
ATOM 669 O O . ILE A 1 85 ? 1.643 2.717 -10.783 1.00 94.44 85 ILE A O 1
ATOM 673 N N . VAL A 1 86 ? 2.308 0.602 -11.156 1.00 94.00 86 VAL A N 1
ATOM 674 C CA . VAL A 1 86 ? 3.231 0.892 -12.253 1.00 94.00 86 VAL A CA 1
ATOM 675 C C . VAL A 1 86 ? 2.457 0.802 -13.561 1.00 94.00 86 VAL A C 1
ATOM 677 O O . VAL A 1 86 ? 2.010 -0.272 -13.957 1.00 94.00 86 VAL A O 1
ATOM 680 N N . MET A 1 87 ? 2.322 1.930 -14.249 1.00 93.44 87 MET A N 1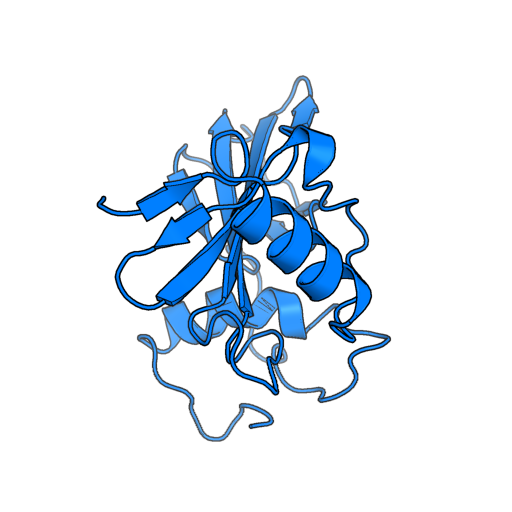
ATOM 681 C CA . MET A 1 87 ? 1.647 2.027 -15.547 1.00 93.44 87 MET A CA 1
ATOM 682 C C . MET A 1 87 ? 2.655 2.015 -16.702 1.00 93.44 87 MET A C 1
ATOM 684 O O . MET A 1 87 ? 2.391 1.426 -17.748 1.00 93.44 87 MET A O 1
ATOM 688 N N . ARG A 1 88 ? 3.837 2.612 -16.499 1.00 92.94 88 ARG A N 1
ATOM 689 C CA . ARG A 1 88 ? 5.000 2.488 -17.389 1.00 92.94 88 ARG A CA 1
ATOM 690 C C . ARG A 1 88 ? 6.214 2.042 -16.565 1.00 92.94 88 ARG A C 1
ATOM 692 O O . ARG A 1 88 ? 6.657 2.828 -15.723 1.00 92.94 88 ARG A O 1
ATOM 699 N N . PRO A 1 89 ? 6.721 0.812 -16.765 1.00 89.31 89 PRO A N 1
ATOM 700 C CA . PRO A 1 89 ? 7.889 0.315 -16.048 1.00 89.31 89 PRO A CA 1
ATOM 701 C C . PRO A 1 89 ? 9.179 0.979 -16.530 1.00 89.31 89 PRO A C 1
ATOM 703 O O . PRO A 1 89 ? 9.249 1.455 -17.665 1.00 89.31 89 PRO A O 1
ATOM 706 N N . ALA A 1 90 ? 10.210 0.947 -15.686 1.00 85.38 90 ALA A N 1
ATOM 707 C CA . ALA A 1 90 ? 11.551 1.349 -16.088 1.00 85.38 90 ALA A CA 1
ATOM 708 C C . ALA A 1 90 ? 12.183 0.284 -17.005 1.00 85.38 90 ALA A C 1
ATOM 710 O O . ALA A 1 90 ? 11.998 -0.918 -16.811 1.00 85.38 90 ALA A O 1
ATOM 711 N N . SER A 1 91 ? 12.962 0.721 -17.998 1.00 83.12 91 SER A N 1
ATOM 712 C CA . SER A 1 91 ? 13.691 -0.166 -18.923 1.00 83.12 91 SER A CA 1
ATOM 713 C C . SER A 1 91 ? 15.001 -0.719 -18.346 1.00 83.12 91 SER A C 1
ATOM 715 O O . SER A 1 91 ? 15.589 -1.639 -18.910 1.00 83.12 91 SER A O 1
ATOM 717 N N . LYS A 1 92 ? 15.458 -0.166 -17.220 1.00 83.19 92 LYS A N 1
ATOM 718 C CA . LYS A 1 92 ? 16.680 -0.535 -16.496 1.00 83.19 92 LYS A CA 1
ATOM 719 C C . LYS A 1 92 ? 16.370 -0.724 -15.013 1.00 83.19 92 LYS A C 1
ATOM 721 O O . LYS A 1 92 ? 15.311 -0.308 -14.547 1.00 83.19 92 LYS A O 1
ATOM 726 N N . SER A 1 93 ? 17.290 -1.338 -14.271 1.00 83.69 93 SER A N 1
ATOM 727 C CA . SER A 1 93 ? 17.157 -1.436 -12.814 1.00 83.69 93 SER A CA 1
ATOM 728 C C . SER A 1 93 ? 17.145 -0.031 -12.215 1.00 83.69 93 SER A C 1
ATOM 730 O O . SER A 1 93 ? 18.113 0.720 -12.345 1.00 83.69 93 SER A O 1
ATOM 732 N N . VAL A 1 94 ? 16.030 0.327 -11.585 1.00 85.12 94 VAL A N 1
ATOM 733 C CA . VAL A 1 94 ? 15.857 1.582 -10.856 1.00 85.12 94 VAL A CA 1
ATOM 734 C C . VAL A 1 94 ? 15.427 1.231 -9.441 1.00 85.12 94 VAL A C 1
ATOM 736 O O . VAL A 1 94 ? 14.530 0.412 -9.248 1.00 85.12 94 VAL A O 1
ATOM 739 N N . PHE A 1 95 ? 16.081 1.844 -8.458 1.00 88.06 95 PHE A N 1
ATOM 740 C CA . PHE A 1 95 ? 15.621 1.865 -7.076 1.00 88.06 95 PHE A CA 1
ATOM 741 C C . PHE A 1 95 ? 14.912 3.192 -6.826 1.00 88.06 95 PHE A C 1
ATOM 743 O O . PHE A 1 95 ? 15.502 4.252 -7.030 1.00 88.06 95 PHE A O 1
ATOM 750 N N . LEU A 1 96 ? 13.657 3.126 -6.391 1.00 85.81 96 LEU A N 1
ATOM 751 C CA . LEU A 1 96 ? 12.847 4.297 -6.087 1.00 85.81 96 LEU A CA 1
ATOM 752 C C . LEU A 1 96 ? 12.431 4.295 -4.625 1.00 85.81 96 LEU A C 1
ATOM 754 O O . LEU A 1 96 ? 11.932 3.293 -4.116 1.00 85.81 96 LEU A O 1
ATOM 758 N N . VAL A 1 97 ? 12.577 5.459 -3.994 1.00 84.75 97 VAL A N 1
ATOM 759 C CA . VAL A 1 97 ? 11.935 5.809 -2.726 1.00 84.75 97 VAL A CA 1
ATOM 760 C C . VAL A 1 97 ? 10.978 6.947 -3.036 1.00 84.75 97 VAL A C 1
ATOM 762 O O . VAL A 1 97 ? 11.406 8.066 -3.312 1.00 84.75 97 VAL A O 1
ATOM 765 N N . ALA A 1 98 ? 9.689 6.643 -3.077 1.00 76.06 98 ALA A N 1
ATOM 766 C CA . ALA A 1 98 ? 8.657 7.597 -3.453 1.00 76.06 98 ALA A CA 1
ATOM 767 C C . ALA A 1 98 ? 7.320 7.171 -2.859 1.00 76.06 98 ALA A C 1
ATOM 769 O O . ALA A 1 98 ? 7.097 5.984 -2.631 1.00 76.06 98 ALA A O 1
ATOM 770 N N . LEU A 1 99 ? 6.422 8.138 -2.669 1.00 76.31 99 LEU A N 1
ATOM 771 C CA . LEU A 1 99 ? 5.028 7.883 -2.301 1.00 76.31 99 LEU A CA 1
ATOM 772 C C . LEU A 1 99 ? 4.871 6.955 -1.079 1.00 76.31 99 LEU A C 1
ATOM 774 O O . LEU A 1 99 ? 4.010 6.073 -1.071 1.00 76.31 99 LEU A O 1
ATOM 778 N N . ASP A 1 100 ? 5.758 7.133 -0.092 1.00 76.62 100 ASP A N 1
ATOM 779 C CA . ASP A 1 100 ? 5.825 6.355 1.156 1.00 76.62 100 ASP A CA 1
ATOM 780 C C . ASP A 1 100 ? 6.071 4.862 0.972 1.00 76.62 100 ASP A C 1
ATOM 782 O O . ASP A 1 100 ? 5.652 4.032 1.778 1.00 76.62 100 ASP A O 1
ATOM 786 N N . GLY A 1 101 ? 6.787 4.516 -0.092 1.00 84.00 101 GLY A N 1
ATOM 787 C CA . GLY A 1 101 ? 7.235 3.164 -0.341 1.00 84.00 101 GLY A CA 1
ATOM 788 C C . GLY A 1 101 ? 8.618 3.111 -0.961 1.00 84.00 101 GLY A C 1
ATOM 789 O O . GLY A 1 101 ? 9.235 4.124 -1.306 1.00 84.00 101 GLY A O 1
ATOM 790 N N . GLN A 1 102 ? 9.095 1.883 -1.113 1.00 88.69 102 GLN A N 1
ATOM 791 C CA . GLN A 1 102 ? 10.318 1.590 -1.844 1.00 88.69 102 GLN A CA 1
ATOM 792 C C . GLN A 1 102 ? 10.039 0.493 -2.864 1.00 88.69 102 GLN A C 1
ATOM 794 O O . GLN A 1 102 ? 9.329 -0.464 -2.561 1.00 88.69 102 GLN A O 1
ATOM 799 N N . ILE A 1 103 ? 10.582 0.616 -4.068 1.00 91.06 103 ILE A N 1
ATOM 800 C CA . ILE A 1 103 ? 10.427 -0.398 -5.113 1.00 91.06 103 ILE A CA 1
ATOM 801 C C . ILE A 1 103 ? 11.690 -0.474 -5.959 1.00 91.06 103 ILE A C 1
ATOM 803 O O . ILE A 1 103 ? 12.350 0.535 -6.218 1.00 91.06 103 ILE A O 1
ATOM 807 N N . LYS A 1 104 ? 12.032 -1.686 -6.387 1.00 92.69 104 LYS A N 1
ATOM 808 C CA . LYS A 1 104 ? 13.146 -1.954 -7.288 1.00 92.69 104 LYS A CA 1
ATOM 809 C C . LYS A 1 104 ? 12.729 -2.955 -8.363 1.00 92.69 104 LYS A C 1
ATOM 811 O O . LYS A 1 104 ? 11.806 -3.736 -8.157 1.00 92.69 104 LYS A O 1
ATOM 816 N N . ASP A 1 105 ? 13.423 -2.945 -9.499 1.00 91.31 105 ASP A N 1
ATOM 817 C CA . ASP A 1 105 ? 13.373 -4.030 -10.492 1.00 91.31 105 ASP A CA 1
ATOM 818 C C . ASP A 1 105 ? 11.955 -4.302 -11.061 1.00 91.31 105 ASP A C 1
ATOM 820 O O . ASP A 1 105 ? 11.560 -5.440 -11.324 1.00 91.31 105 ASP A O 1
ATOM 824 N N . PHE A 1 106 ? 11.168 -3.239 -11.270 1.00 91.19 106 PHE A N 1
ATOM 825 C CA . PHE A 1 106 ? 9.800 -3.289 -11.801 1.00 91.19 106 PHE A CA 1
ATOM 826 C C . PHE A 1 106 ? 9.778 -3.166 -13.339 1.00 91.19 106 PHE A C 1
ATOM 828 O O . PHE A 1 106 ? 9.534 -2.106 -13.904 1.00 91.19 106 PHE A O 1
ATOM 835 N N . TYR A 1 107 ? 10.019 -4.273 -14.045 1.00 90.50 107 TYR A N 1
ATOM 836 C CA . TYR A 1 107 ? 10.132 -4.300 -15.519 1.00 90.50 107 TYR A CA 1
ATOM 837 C C . TYR A 1 107 ? 8.807 -4.512 -16.273 1.00 90.50 107 TYR A C 1
ATOM 839 O O . TYR A 1 107 ? 8.795 -4.674 -17.493 1.00 90.50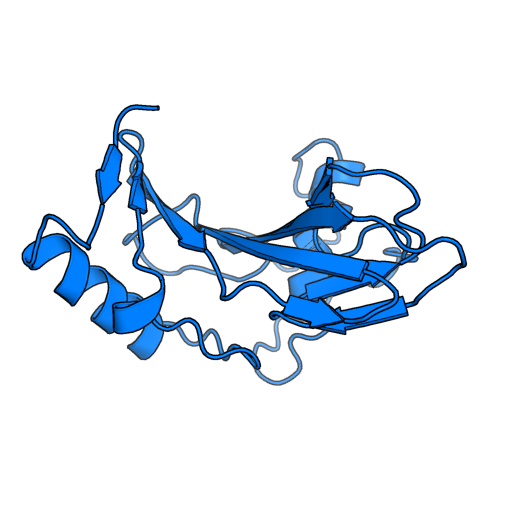 107 TYR A O 1
ATOM 847 N N . LYS A 1 108 ? 7.677 -4.562 -15.562 1.00 91.50 108 LYS A N 1
ATOM 848 C CA . LYS A 1 108 ? 6.337 -4.748 -16.136 1.00 91.50 108 LYS A CA 1
ATOM 849 C C . LYS A 1 108 ? 5.352 -3.792 -15.477 1.00 91.50 108 LYS A C 1
ATOM 851 O O . LYS A 1 108 ? 5.519 -3.442 -14.311 1.00 91.50 108 LYS A O 1
ATOM 856 N N . ALA A 1 109 ? 4.325 -3.392 -16.221 1.00 93.81 109 ALA A N 1
ATOM 857 C CA . ALA A 1 109 ? 3.178 -2.719 -15.628 1.00 93.81 109 ALA A CA 1
ATOM 858 C C . ALA A 1 109 ? 2.448 -3.675 -14.669 1.00 93.81 109 ALA A C 1
ATOM 860 O O . ALA A 1 109 ? 2.399 -4.883 -14.916 1.00 93.81 109 A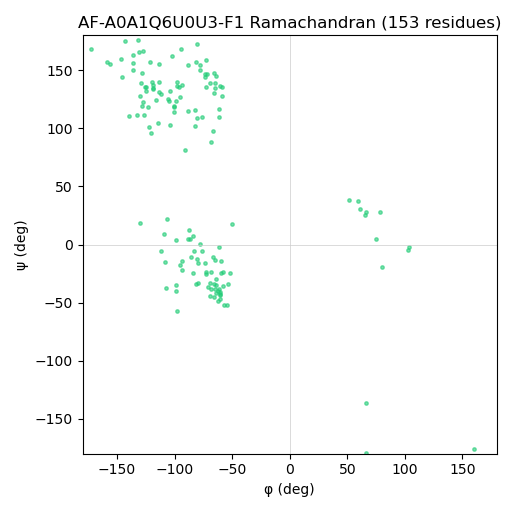LA A O 1
AT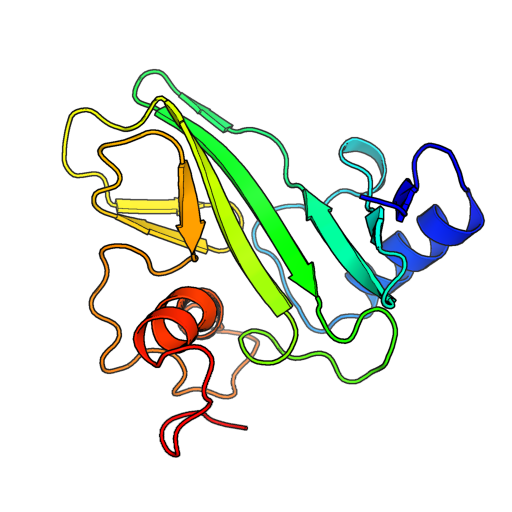OM 861 N N . GLY A 1 110 ? 1.897 -3.146 -13.580 1.00 94.81 110 GLY A N 1
ATOM 862 C CA . GLY A 1 110 ? 1.232 -3.951 -12.562 1.00 94.81 110 GLY A CA 1
ATOM 863 C C . GLY A 1 110 ? 1.112 -3.258 -11.212 1.00 94.81 110 GLY A C 1
ATOM 864 O O . GLY A 1 110 ? 1.482 -2.094 -11.052 1.00 94.81 110 GLY A O 1
ATOM 865 N N . ILE A 1 111 ? 0.588 -4.003 -10.242 1.00 95.19 111 ILE A N 1
ATOM 866 C CA . ILE A 1 111 ? 0.486 -3.582 -8.846 1.00 95.19 111 ILE A CA 1
ATOM 867 C C . ILE A 1 111 ? 1.562 -4.325 -8.062 1.00 95.19 111 ILE A C 1
ATOM 869 O O . ILE A 1 111 ? 1.614 -5.553 -8.089 1.00 95.19 111 ILE A O 1
ATOM 873 N N . PHE A 1 112 ? 2.420 -3.581 -7.378 1.00 95.06 112 PHE A N 1
ATOM 874 C CA . PHE A 1 112 ? 3.563 -4.119 -6.653 1.00 95.06 112 PHE A CA 1
ATOM 875 C C . PHE A 1 112 ? 3.506 -3.663 -5.201 1.00 95.06 112 PHE A C 1
ATOM 877 O O . PHE A 1 112 ? 3.265 -2.482 -4.960 1.00 95.06 112 PHE A O 1
ATOM 884 N N . PRO A 1 113 ? 3.745 -4.536 -4.216 1.00 95.00 113 PRO A N 1
ATOM 885 C CA . PRO A 1 113 ? 3.848 -4.081 -2.841 1.00 95.00 113 PRO A CA 1
ATOM 886 C C . PRO A 1 113 ? 5.073 -3.184 -2.662 1.00 95.00 113 PRO A C 1
ATOM 888 O O . PRO A 1 113 ? 6.120 -3.398 -3.279 1.00 95.00 113 PRO A O 1
ATOM 891 N N . SER A 1 114 ? 4.974 -2.211 -1.762 1.00 92.12 114 SER A N 1
ATOM 892 C CA . SER A 1 114 ? 6.164 -1.532 -1.261 1.00 92.12 114 SER A CA 1
ATOM 893 C C . SER A 1 114 ? 7.102 -2.559 -0.611 1.00 92.12 114 SER A C 1
ATOM 895 O O . SER A 1 114 ? 6.688 -3.364 0.224 1.00 92.12 114 SER A O 1
ATOM 897 N N . GLY A 1 115 ? 8.359 -2.546 -1.048 1.00 91.81 115 GLY A N 1
ATOM 898 C CA . GLY A 1 115 ? 9.393 -3.541 -0.774 1.00 91.81 115 GLY A CA 1
ATOM 899 C C . GLY A 1 115 ? 9.669 -4.514 -1.925 1.00 91.81 115 GLY A C 1
ATOM 900 O O . GLY A 1 115 ? 10.606 -5.305 -1.837 1.00 91.81 115 GLY A O 1
ATOM 901 N N . TYR A 1 116 ? 8.907 -4.460 -3.022 1.00 94.06 116 TYR A N 1
ATOM 902 C CA . TYR A 1 116 ? 9.152 -5.319 -4.181 1.00 94.06 116 TYR A CA 1
ATOM 903 C C . TYR A 1 116 ? 10.565 -5.124 -4.761 1.00 94.06 116 TYR A C 1
ATOM 905 O O . TYR A 1 116 ? 11.044 -3.998 -4.913 1.00 94.06 116 TYR A O 1
ATOM 913 N N . GLY A 1 117 ? 11.229 -6.240 -5.082 1.00 91.50 117 GLY A N 1
ATOM 914 C CA . GLY A 1 117 ? 12.591 -6.264 -5.630 1.00 91.50 117 GLY A CA 1
ATOM 915 C C . GLY A 1 117 ? 13.705 -5.982 -4.610 1.00 91.50 117 GLY A C 1
ATOM 916 O O . GLY A 1 117 ? 14.872 -5.899 -4.992 1.00 91.50 117 GLY A O 1
ATOM 917 N N . LEU A 1 118 ? 13.378 -5.831 -3.322 1.00 90.50 118 LEU A N 1
ATOM 918 C CA . LEU A 1 118 ? 14.348 -5.596 -2.249 1.00 90.50 118 LEU A CA 1
ATOM 919 C C . LEU A 1 118 ? 14.629 -6.865 -1.434 1.00 90.50 118 LEU A C 1
ATOM 921 O O . LEU A 1 118 ? 13.860 -7.824 -1.443 1.00 90.50 118 LEU A O 1
ATOM 925 N N . ASN A 1 119 ? 15.745 -6.856 -0.700 1.00 88.06 119 ASN A N 1
ATOM 926 C CA . ASN A 1 119 ? 16.041 -7.879 0.299 1.00 88.06 119 ASN A CA 1
ATOM 927 C C . ASN A 1 119 ? 15.318 -7.537 1.611 1.00 88.06 119 ASN A C 1
ATOM 929 O O . ASN A 1 119 ? 15.630 -6.525 2.238 1.00 88.06 119 ASN A O 1
ATOM 933 N N . LEU A 1 120 ? 14.373 -8.390 2.012 1.00 86.00 120 LEU A N 1
ATOM 934 C CA . LEU A 1 120 ? 13.464 -8.148 3.137 1.00 86.00 120 LEU A CA 1
ATOM 935 C C . LEU A 1 120 ? 13.881 -8.840 4.442 1.00 86.00 120 LEU A C 1
ATOM 937 O O . LEU A 1 120 ? 13.170 -8.731 5.436 1.00 86.00 120 LEU A O 1
ATOM 941 N N . ALA A 1 121 ? 15.039 -9.511 4.482 1.00 72.69 121 ALA A N 1
ATOM 942 C CA . ALA A 1 121 ? 15.483 -10.319 5.628 1.00 72.69 121 ALA A CA 1
ATOM 943 C C . ALA A 1 121 ? 15.628 -9.542 6.955 1.00 72.69 121 ALA A C 1
ATOM 945 O O . ALA A 1 121 ? 15.775 -10.143 8.013 1.00 72.69 121 ALA A O 1
ATOM 946 N N . LYS A 1 122 ? 15.632 -8.204 6.905 1.00 69.31 122 LYS A N 1
ATOM 947 C CA . LYS A 1 122 ? 15.661 -7.314 8.078 1.00 69.31 122 LYS A CA 1
ATOM 948 C C . LYS A 1 122 ? 14.577 -6.231 8.017 1.00 69.31 122 LYS A C 1
ATOM 950 O O . LYS A 1 122 ? 14.712 -5.194 8.660 1.00 69.31 122 LYS A O 1
ATOM 955 N N . SER A 1 123 ? 13.549 -6.418 7.196 1.00 76.12 123 SER A N 1
ATOM 956 C CA . SER A 1 123 ? 12.385 -5.529 7.152 1.00 76.12 123 SER A CA 1
ATOM 957 C C . SER A 1 123 ? 11.415 -5.895 8.279 1.00 76.12 123 SER A C 1
ATOM 959 O O . SER A 1 123 ? 11.451 -7.019 8.763 1.00 76.12 123 SER A O 1
ATOM 961 N N . CYS A 1 124 ? 10.555 -4.962 8.702 1.00 77.25 124 CYS A N 1
ATOM 962 C CA . CYS A 1 124 ? 9.554 -5.203 9.761 1.00 77.25 124 CYS A CA 1
ATOM 963 C C . CYS A 1 124 ? 10.099 -5.492 11.160 1.00 77.25 124 CYS A C 1
ATOM 965 O O . CYS A 1 124 ? 9.422 -6.108 11.962 1.00 77.25 124 CYS A O 1
ATOM 967 N N . ASN A 1 125 ? 11.303 -5.041 11.492 1.00 67.94 125 ASN A N 1
ATOM 968 C CA . ASN A 1 125 ? 11.945 -5.371 12.768 1.00 67.94 125 ASN A CA 1
ATOM 969 C C . ASN A 1 125 ? 12.040 -4.195 13.754 1.00 67.94 125 ASN A C 1
ATOM 971 O O . ASN A 1 125 ? 12.730 -4.301 14.764 1.00 67.94 125 ASN A O 1
ATOM 975 N N . SER A 1 126 ? 11.393 -3.065 13.463 1.00 61.91 126 SER A N 1
ATOM 976 C CA . SER A 1 126 ? 11.390 -1.896 14.343 1.00 61.91 126 SER A CA 1
ATOM 977 C C . SER A 1 126 ? 9.969 -1.411 14.569 1.00 61.91 126 SER A C 1
ATOM 979 O O . SER A 1 126 ? 9.244 -1.149 13.615 1.00 61.91 126 SER A O 1
ATOM 981 N N . ALA A 1 127 ? 9.598 -1.248 15.837 1.00 54.66 127 ALA A N 1
ATOM 982 C CA . ALA A 1 127 ? 8.347 -0.616 16.236 1.00 54.66 127 ALA A 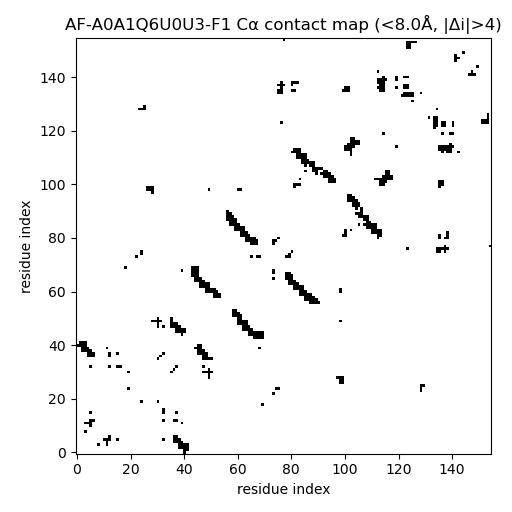CA 1
ATOM 983 C C . ALA A 1 127 ? 8.396 0.923 16.141 1.00 54.66 127 ALA A C 1
ATOM 985 O O . ALA A 1 127 ? 7.408 1.558 16.486 1.00 54.66 127 ALA A O 1
ATOM 986 N N . ASP A 1 128 ? 9.522 1.521 15.719 1.00 53.25 128 ASP A N 1
ATOM 987 C CA . ASP A 1 128 ? 9.712 2.975 15.667 1.00 53.25 128 ASP A CA 1
ATOM 988 C C . ASP A 1 128 ? 8.971 3.605 14.464 1.00 53.25 128 ASP A C 1
ATOM 990 O O . ASP A 1 128 ? 9.401 3.431 13.315 1.00 53.25 128 ASP A O 1
ATOM 994 N N . PRO A 1 129 ? 7.887 4.371 14.699 1.00 47.50 129 PRO A N 1
ATOM 995 C CA . PRO A 1 129 ? 7.143 5.051 13.644 1.00 47.50 129 PRO A CA 1
ATOM 996 C C . PRO A 1 129 ? 7.893 6.273 13.083 1.00 47.50 129 PRO A C 1
ATOM 998 O O . PRO A 1 129 ? 7.566 6.744 11.996 1.00 47.50 129 PRO A O 1
ATOM 1001 N N . ILE A 1 130 ? 8.917 6.785 13.781 1.00 44.62 130 ILE A N 1
ATOM 1002 C CA . ILE A 1 130 ? 9.646 8.013 13.424 1.00 44.62 130 ILE A CA 1
ATOM 1003 C C . ILE A 1 130 ? 10.703 7.727 12.347 1.00 44.62 130 ILE A C 1
ATOM 1005 O O . ILE A 1 130 ? 10.916 8.544 11.452 1.00 44.62 130 ILE A O 1
ATOM 1009 N N . ASN A 1 131 ? 11.317 6.539 12.380 1.00 47.91 131 ASN A N 1
ATOM 1010 C CA . ASN A 1 131 ? 12.312 6.085 11.402 1.00 47.91 131 ASN A CA 1
ATOM 1011 C C . ASN A 1 131 ? 11.776 5.007 10.440 1.00 47.91 131 ASN A C 1
ATOM 1013 O O . ASN A 1 131 ? 12.582 4.288 9.847 1.00 47.91 131 ASN A O 1
ATOM 1017 N N . GLY A 1 132 ? 10.444 4.916 10.271 1.00 51.22 132 GLY A N 1
ATOM 1018 C CA . GLY A 1 132 ? 9.614 3.885 9.605 1.00 51.22 132 GLY A CA 1
ATOM 1019 C C . GLY A 1 132 ? 9.961 3.411 8.178 1.00 51.22 132 GLY A C 1
ATOM 1020 O O . GLY A 1 132 ? 9.156 2.741 7.530 1.00 51.22 132 GLY A O 1
ATOM 1021 N N . LYS A 1 133 ? 11.181 3.654 7.693 1.00 56.41 133 LYS A N 1
ATOM 1022 C CA . LYS A 1 133 ? 11.758 3.126 6.448 1.00 56.41 133 LYS A CA 1
ATOM 1023 C C . LYS A 1 133 ? 11.664 1.603 6.320 1.00 56.41 133 LYS A C 1
ATOM 1025 O O . LYS A 1 133 ? 11.653 1.116 5.195 1.00 56.41 133 LYS A O 1
ATOM 1030 N N . ASN A 1 134 ? 11.564 0.860 7.426 1.00 66.94 134 ASN A N 1
ATOM 1031 C CA . ASN A 1 134 ? 11.422 -0.600 7.399 1.00 66.94 134 ASN A CA 1
ATOM 1032 C C . ASN A 1 134 ? 9.965 -1.084 7.449 1.00 66.94 134 ASN A C 1
ATOM 1034 O O . ASN A 1 134 ? 9.704 -2.200 7.004 1.00 66.94 134 ASN A O 1
ATOM 1038 N N . MET A 1 135 ? 9.027 -0.273 7.950 1.00 79.25 135 MET A N 1
ATOM 1039 C CA . MET A 1 135 ? 7.616 -0.668 8.095 1.00 79.25 135 MET A CA 1
ATOM 1040 C C . MET A 1 135 ? 6.865 -0.564 6.766 1.00 79.25 135 MET A C 1
ATOM 1042 O O . MET A 1 135 ? 6.034 -1.413 6.450 1.00 79.25 135 MET A O 1
ATOM 1046 N N . VAL A 1 136 ? 7.241 0.403 5.917 1.00 78.00 136 VAL A N 1
ATOM 1047 C CA . VAL A 1 136 ? 6.758 0.507 4.524 1.00 78.00 136 VAL A CA 1
ATOM 1048 C C . VAL A 1 136 ? 7.059 -0.753 3.698 1.00 78.00 136 VAL A C 1
ATOM 1050 O O . VAL A 1 136 ? 6.385 -1.004 2.704 1.00 78.00 136 VAL A O 1
ATOM 1053 N N . LEU A 1 137 ? 8.068 -1.543 4.082 1.00 87.69 137 LEU A N 1
ATOM 1054 C CA . LEU A 1 137 ? 8.508 -2.750 3.368 1.00 87.69 137 LEU A CA 1
ATOM 1055 C C . LEU A 1 137 ? 7.712 -4.000 3.767 1.00 87.69 137 LEU A C 1
ATOM 1057 O O . LEU A 1 137 ? 7.820 -5.043 3.121 1.00 87.69 137 LEU A O 1
ATOM 1061 N N . CYS A 1 138 ? 6.901 -3.905 4.824 1.00 89.31 138 CYS A N 1
ATOM 1062 C CA . CYS A 1 138 ? 6.187 -5.050 5.375 1.00 89.31 138 CYS A CA 1
ATOM 1063 C C . CYS A 1 138 ? 5.101 -5.595 4.481 1.00 89.31 138 CYS A C 1
ATOM 1065 O O . CYS A 1 138 ? 4.813 -6.782 4.557 1.00 89.31 138 CYS A O 1
ATOM 1067 N N . THR A 1 139 ? 4.565 -4.773 3.583 1.00 91.88 139 THR A N 1
ATOM 1068 C CA . THR A 1 139 ? 3.607 -5.244 2.584 1.00 91.88 139 THR A CA 1
ATOM 1069 C C . THR A 1 139 ? 4.240 -6.320 1.699 1.00 91.88 139 THR A C 1
ATOM 1071 O O . THR A 1 139 ? 3.662 -7.389 1.527 1.00 91.88 139 THR A O 1
ATOM 1074 N N . ALA A 1 140 ? 5.458 -6.093 1.191 1.00 94.56 140 ALA A N 1
ATOM 1075 C CA . ALA A 1 140 ? 6.137 -7.089 0.366 1.00 94.56 140 ALA A CA 1
ATOM 1076 C C . ALA A 1 140 ? 6.542 -8.331 1.167 1.00 94.56 140 ALA A C 1
ATOM 1078 O O . ALA A 1 140 ? 6.407 -9.437 0.649 1.00 94.56 140 ALA A O 1
ATOM 1079 N N . LYS A 1 141 ? 6.992 -8.170 2.421 1.00 93.31 141 LYS A N 1
ATOM 1080 C CA . LYS A 1 141 ? 7.368 -9.313 3.271 1.00 93.31 141 LYS A CA 1
ATOM 1081 C C . LYS A 1 141 ? 6.145 -10.168 3.600 1.00 93.31 141 LYS A C 1
ATOM 1083 O O . LYS A 1 141 ? 6.188 -11.373 3.410 1.00 93.31 141 LYS A O 1
ATOM 1088 N N . LEU A 1 142 ? 5.031 -9.536 3.974 1.00 93.69 142 LEU A N 1
ATOM 1089 C CA . LEU A 1 142 ? 3.775 -10.225 4.274 1.00 93.69 142 LEU A CA 1
ATOM 1090 C C . LEU A 1 142 ? 3.268 -11.005 3.061 1.00 93.69 142 LEU A C 1
ATOM 1092 O O . LEU A 1 142 ? 2.856 -12.152 3.191 1.00 93.69 142 LEU A O 1
ATOM 1096 N N . MET A 1 143 ? 3.368 -10.424 1.863 1.00 94.56 143 MET A N 1
ATOM 1097 C CA . MET A 1 143 ? 3.048 -11.137 0.627 1.00 94.56 143 MET A CA 1
ATOM 1098 C C . MET A 1 143 ? 4.005 -12.307 0.342 1.00 94.56 143 MET A C 1
ATOM 1100 O O . MET A 1 143 ? 3.542 -13.348 -0.118 1.00 94.56 143 MET A O 1
ATOM 1104 N N . GLN A 1 144 ? 5.312 -12.171 0.613 1.00 93.75 144 GLN A N 1
ATOM 1105 C CA . GLN A 1 144 ? 6.279 -13.280 0.501 1.00 93.75 144 GLN A CA 1
ATOM 1106 C C . GLN A 1 144 ? 5.981 -14.409 1.492 1.00 93.75 144 GLN A C 1
ATOM 1108 O O . GLN A 1 144 ? 6.158 -15.579 1.159 1.00 93.75 144 GLN A O 1
ATOM 1113 N N . ASP A 1 145 ? 5.493 -14.054 2.677 1.00 94.12 145 ASP A N 1
ATOM 1114 C CA . ASP A 1 145 ? 5.104 -14.981 3.734 1.00 94.12 145 ASP A CA 1
ATOM 1115 C C . ASP A 1 145 ? 3.678 -15.535 3.557 1.00 94.12 145 ASP A C 1
ATOM 1117 O O . ASP A 1 145 ? 3.199 -16.264 4.416 1.00 94.12 145 ASP A O 1
ATOM 1121 N N . GLY A 1 146 ? 3.006 -15.256 2.432 1.00 94.75 146 GLY A N 1
ATOM 1122 C CA . GLY A 1 146 ? 1.696 -15.836 2.118 1.00 94.75 146 GLY A CA 1
ATOM 1123 C C . GLY A 1 146 ? 0.522 -15.187 2.854 1.00 94.75 146 GLY A C 1
ATOM 1124 O O . GLY A 1 146 ? -0.495 -15.842 3.055 1.00 94.75 146 GLY A O 1
ATOM 1125 N N . TRP A 1 147 ? 0.645 -13.906 3.213 1.00 93.44 147 TRP A N 1
ATOM 1126 C CA . TRP A 1 147 ? -0.310 -13.156 4.041 1.00 93.44 147 TRP A CA 1
ATOM 1127 C C . TRP A 1 147 ? -0.414 -13.644 5.491 1.00 93.44 147 TRP A C 1
ATOM 1129 O O . TRP A 1 147 ? -1.436 -13.450 6.145 1.00 93.44 147 TRP A O 1
ATOM 1139 N N . GLU A 1 148 ? 0.665 -14.227 6.008 1.00 93.50 148 GLU A N 1
ATOM 1140 C CA . GLU A 1 148 ? 0.781 -14.677 7.393 1.00 93.50 148 GLU A CA 1
ATOM 1141 C C . GLU A 1 148 ? 1.824 -13.844 8.152 1.00 93.50 148 GLU A C 1
ATOM 1143 O O . GLU A 1 148 ? 2.949 -13.650 7.685 1.00 93.50 148 GLU A O 1
ATOM 1148 N N . PHE A 1 149 ? 1.461 -13.351 9.340 1.00 91.00 149 PHE A N 1
ATOM 1149 C CA . PHE A 1 149 ? 2.418 -12.725 10.250 1.00 91.00 149 PHE A CA 1
ATOM 1150 C C . PHE A 1 149 ? 3.178 -13.809 11.009 1.00 91.00 149 PHE A C 1
ATOM 1152 O O . PHE A 1 149 ? 2.617 -14.481 11.870 1.00 91.00 149 PHE A O 1
ATOM 1159 N N . LYS A 1 150 ? 4.454 -13.972 10.672 1.00 90.31 150 LYS A N 1
ATOM 1160 C CA . LYS A 1 150 ? 5.374 -14.872 11.373 1.00 90.31 150 LYS A CA 1
ATOM 1161 C C . LYS A 1 150 ? 5.912 -14.222 12.654 1.00 90.31 150 LYS A C 1
ATOM 1163 O O . LYS A 1 150 ? 5.736 -13.030 12.887 1.00 90.31 150 LYS A O 1
ATOM 1168 N N . ASP A 1 151 ? 6.640 -14.994 13.451 1.00 88.50 151 ASP A N 1
ATOM 1169 C CA . ASP A 1 151 ? 7.193 -14.535 14.736 1.00 88.50 151 ASP A CA 1
ATOM 1170 C C . ASP A 1 151 ? 8.240 -13.409 14.613 1.00 88.50 151 ASP A C 1
ATOM 1172 O O . ASP A 1 151 ? 8.607 -12.788 15.608 1.00 88.50 151 ASP A O 1
ATOM 1176 N N . ASP A 1 152 ? 8.757 -13.146 13.408 1.00 84.50 152 ASP A N 1
ATOM 1177 C CA . ASP A 1 152 ? 9.755 -12.102 13.148 1.00 84.50 152 ASP A CA 1
ATOM 1178 C C . ASP A 1 152 ? 9.147 -10.715 12.874 1.00 84.50 152 ASP A C 1
ATOM 1180 O O . ASP A 1 152 ? 9.877 -9.764 12.577 1.00 84.50 152 ASP A O 1
ATOM 1184 N N . TYR A 1 153 ? 7.826 -10.588 13.003 1.00 86.81 153 TYR A N 1
ATOM 1185 C CA . TYR A 1 153 ? 7.116 -9.318 12.985 1.00 86.81 153 TYR A CA 1
ATOM 1186 C C . TYR A 1 153 ? 7.023 -8.708 14.397 1.00 86.81 153 TYR A C 1
ATOM 1188 O O . TYR A 1 153 ? 7.044 -9.418 15.398 1.00 86.81 153 TYR A O 1
ATOM 1196 N N . PRO A 1 154 ? 6.894 -7.378 14.528 1.00 81.00 154 PRO A N 1
ATOM 1197 C CA . PRO A 1 154 ? 6.914 -6.694 15.815 1.00 81.00 154 PRO A CA 1
ATOM 1198 C C . PRO A 1 154 ? 5.524 -6.606 16.480 1.00 81.00 154 PRO A C 1
ATOM 1200 O O . PRO A 1 154 ? 5.354 -5.808 17.407 1.00 81.00 154 PRO A O 1
ATOM 1203 N N . TRP A 1 155 ? 4.513 -7.337 15.991 1.00 81.00 155 TRP A N 1
ATOM 1204 C CA . TRP A 1 155 ? 3.111 -7.227 16.423 1.00 81.00 155 TRP A CA 1
ATOM 1205 C C . TRP A 1 155 ? 2.370 -8.552 16.513 1.00 81.00 155 TRP A C 1
ATOM 1207 O O . TRP A 1 155 ? 2.848 -9.545 15.935 1.00 81.00 155 TRP A O 1
#

Nearest PDB structures (foldseek):
  6kip-assembly1_A  TM=5.590E-01  e=3.830E+00  Mus musculus
  4ovm-assembly1_A  TM=3.827E-01  e=3.184E+00  Streptomyces carzinostaticus subsp. neocarzinostaticus
  4bpc-assembly1_A  TM=5.537E-01  e=5.894E+00  Homo sapiens
  2fh7-assembly1_A  TM=5.504E-01  e=6.269E+00  Homo sapiens
  7rpy-assembly1_A  TM=1.964E-01  e=7.090E+00  Ruminococcus bromii L2-63

pLDDT: mean 84.5, std 11.92, range [44.62, 95.44]